Protein AF-A0A7W8N4G5-F1 (afdb_monomer_lite)

Structure (mmCIF, N/CA/C/O backbone):
data_AF-A0A7W8N4G5-F1
#
_entry.id   AF-A0A7W8N4G5-F1
#
loop_
_atom_site.group_PDB
_atom_site.id
_atom_site.type_symbol
_atom_site.label_atom_id
_atom_site.label_alt_id
_atom_site.label_comp_id
_atom_site.label_asym_id
_atom_site.label_entity_id
_atom_site.label_seq_id
_atom_site.pdbx_PDB_ins_code
_atom_site.Cartn_x
_atom_site.Cartn_y
_atom_site.Cartn_z
_atom_site.occupancy
_atom_site.B_iso_or_equiv
_atom_site.auth_seq_id
_atom_site.auth_comp_id
_atom_site.auth_asym_id
_atom_site.auth_atom_id
_atom_site.pdbx_PDB_model_num
ATOM 1 N N . MET A 1 1 ? -37.341 -0.633 7.128 1.00 52.84 1 MET A N 1
ATOM 2 C CA . MET A 1 1 ? -36.108 -0.780 7.931 1.00 52.84 1 MET A CA 1
ATOM 3 C C . MET A 1 1 ? -35.541 0.608 8.136 1.00 52.84 1 MET A C 1
ATOM 5 O O . MET A 1 1 ? -35.414 1.315 7.146 1.00 52.84 1 MET A O 1
ATOM 9 N N . ASN A 1 2 ? -35.249 0.997 9.377 1.00 79.94 2 ASN A N 1
ATOM 10 C CA . ASN A 1 2 ? -34.536 2.245 9.649 1.00 79.94 2 ASN A CA 1
ATOM 11 C C . ASN A 1 2 ? -33.031 1.943 9.596 1.00 79.94 2 ASN A C 1
ATOM 13 O O . ASN A 1 2 ? -32.606 1.016 10.291 1.00 79.94 2 ASN A O 1
ATOM 17 N N . PRO A 1 3 ? -32.243 2.634 8.758 1.00 83.62 3 PRO A N 1
ATOM 18 C CA . PRO A 1 3 ? -30.801 2.440 8.730 1.00 83.62 3 PRO A CA 1
ATOM 19 C C . PRO A 1 3 ? -30.183 2.863 10.068 1.00 83.62 3 PRO A C 1
ATOM 21 O O . PRO A 1 3 ? -30.643 3.809 10.705 1.00 83.62 3 PRO A O 1
ATOM 24 N N . ILE A 1 4 ? -29.151 2.137 10.496 1.00 80.31 4 ILE A N 1
ATOM 25 C CA . ILE A 1 4 ? -28.288 2.558 11.601 1.00 80.31 4 ILE A CA 1
ATOM 26 C C . ILE A 1 4 ? -27.101 3.277 10.971 1.00 80.31 4 ILE A C 1
ATOM 28 O O . ILE A 1 4 ? -26.355 2.672 10.201 1.00 80.31 4 ILE A O 1
ATOM 32 N N . GLU A 1 5 ? -26.951 4.559 11.281 1.00 82.31 5 GLU A N 1
ATOM 33 C CA . GLU A 1 5 ? -25.844 5.378 10.797 1.00 82.31 5 GLU A CA 1
ATOM 34 C C . GLU A 1 5 ? -24.703 5.385 11.815 1.00 82.31 5 GLU A C 1
ATOM 36 O O . GLU A 1 5 ? -24.909 5.606 13.009 1.00 82.31 5 GLU A O 1
ATOM 41 N N . PHE A 1 6 ? -23.489 5.142 11.327 1.00 77.31 6 PHE A N 1
ATOM 42 C CA . PHE A 1 6 ? -22.266 5.228 12.112 1.00 77.31 6 PHE A CA 1
ATOM 43 C C . PHE A 1 6 ? -21.395 6.340 11.540 1.00 77.31 6 PHE A C 1
ATOM 45 O O . PHE A 1 6 ? -21.047 6.309 10.359 1.00 77.31 6 PHE A O 1
ATOM 52 N N . THR A 1 7 ? -21.010 7.293 12.384 1.00 79.75 7 THR A N 1
ATOM 53 C CA . THR A 1 7 ? -20.078 8.354 12.001 1.00 79.75 7 THR A CA 1
ATOM 54 C C . THR A 1 7 ? -18.685 7.993 12.487 1.00 79.75 7 THR A C 1
ATOM 56 O O . THR A 1 7 ? -18.457 7.835 13.686 1.00 79.75 7 THR A O 1
ATOM 59 N N . PHE A 1 8 ? -17.749 7.891 11.551 1.00 75.94 8 PHE A N 1
ATOM 60 C CA . PHE A 1 8 ? -16.332 7.696 11.832 1.00 75.94 8 PHE A CA 1
ATOM 61 C C . PHE A 1 8 ? -15.561 8.940 11.390 1.00 75.94 8 PHE A C 1
ATOM 63 O O . PHE A 1 8 ? -15.934 9.589 10.415 1.00 75.94 8 PHE A O 1
ATOM 70 N N . GLN A 1 9 ? -14.466 9.250 12.082 1.00 83.25 9 GLN A N 1
ATOM 71 C CA . GLN A 1 9 ? -13.489 10.255 11.649 1.00 83.25 9 GLN A CA 1
ATOM 72 C C . GLN A 1 9 ? -12.105 9.601 11.504 1.00 83.25 9 GLN A C 1
ATOM 74 O O . GLN A 1 9 ? -11.192 9.937 12.256 1.00 83.25 9 GLN A O 1
ATOM 79 N N . PRO A 1 10 ? -11.958 8.603 10.613 1.00 84.44 10 PRO A N 1
ATOM 80 C CA . PRO A 1 10 ? -10.686 7.922 10.427 1.00 84.44 10 PRO A CA 1
ATOM 81 C C . PRO A 1 10 ? -9.703 8.847 9.715 1.00 84.44 10 PRO A C 1
ATOM 83 O O . PRO A 1 10 ? -10.084 9.636 8.846 1.00 84.44 10 PRO A O 1
ATOM 86 N N . LEU A 1 11 ? -8.423 8.713 10.041 1.00 87.12 11 LEU A N 1
ATOM 87 C CA . LEU A 1 11 ? -7.375 9.308 9.226 1.00 87.12 11 LEU A CA 1
ATOM 88 C C . LEU A 1 11 ? -7.240 8.539 7.907 1.00 87.12 11 LEU A C 1
ATOM 90 O O . LEU A 1 11 ? -7.534 7.345 7.821 1.00 87.12 11 LEU A O 1
ATOM 94 N N . LYS A 1 12 ? -6.723 9.206 6.872 1.00 87.62 12 LYS A N 1
ATOM 95 C CA . LYS A 1 12 ? -6.461 8.565 5.580 1.00 87.62 12 LYS A CA 1
ATOM 96 C C . LYS A 1 12 ? -5.596 7.308 5.756 1.00 87.62 12 LYS A C 1
ATOM 98 O O . LYS A 1 12 ? -4.557 7.349 6.432 1.00 87.62 12 LYS A O 1
ATOM 103 N N . GLY A 1 13 ? -6.044 6.205 5.160 1.00 86.50 13 GLY A N 1
ATOM 104 C CA . GLY A 1 13 ? -5.444 4.874 5.236 1.00 86.50 13 GLY A CA 1
ATOM 105 C C . GLY A 1 13 ? -5.699 4.110 6.541 1.00 86.50 13 GLY A C 1
ATOM 106 O O . GLY A 1 13 ? -5.185 3.003 6.678 1.00 86.50 13 GLY A O 1
ATOM 107 N N . GLU A 1 14 ? -6.439 4.660 7.509 1.00 90.44 14 GLU A N 1
ATOM 108 C CA . GLU A 1 14 ? -6.662 4.036 8.819 1.00 90.44 14 GLU A CA 1
ATOM 109 C C . GLU A 1 14 ? -7.739 2.932 8.784 1.00 90.44 14 GLU A C 1
ATOM 111 O O . GLU A 1 14 ? -8.890 3.197 8.417 1.00 90.44 14 GLU A O 1
ATOM 116 N N . PRO A 1 15 ? -7.417 1.693 9.210 1.00 90.75 15 PRO A N 1
ATOM 117 C CA . PRO A 1 15 ? -8.408 0.629 9.326 1.00 90.75 15 PRO A CA 1
ATOM 118 C C . PRO A 1 15 ? -9.356 0.844 10.509 1.00 90.75 15 PRO A C 1
ATOM 120 O O . PRO A 1 15 ? -8.944 0.826 11.669 1.00 90.75 15 PRO A O 1
ATOM 123 N N . SER A 1 16 ? -10.652 0.914 10.225 1.00 89.56 16 SER A N 1
ATOM 124 C CA . SER A 1 16 ? -11.719 0.819 11.220 1.00 89.56 16 SER A CA 1
ATOM 125 C C . SER A 1 16 ? -12.165 -0.636 11.367 1.00 89.56 16 SER A C 1
ATOM 127 O O . SER A 1 16 ? -12.539 -1.288 10.390 1.00 89.56 16 SER A O 1
ATOM 129 N N . ARG A 1 17 ? -12.122 -1.162 12.596 1.00 89.69 17 ARG A N 1
ATOM 130 C CA . ARG A 1 17 ? -12.566 -2.525 12.928 1.00 89.69 17 ARG A CA 1
ATOM 131 C C . ARG A 1 17 ? -13.879 -2.459 13.696 1.00 89.69 17 ARG A C 1
ATOM 133 O O . ARG A 1 17 ? -13.927 -1.883 14.779 1.00 89.69 17 ARG A O 1
ATOM 140 N N . LEU A 1 18 ? -14.924 -3.068 13.152 1.00 89.06 18 LEU A N 1
ATOM 141 C CA . LEU A 1 18 ? -16.255 -3.115 13.746 1.00 89.06 18 LEU A CA 1
ATOM 142 C C . LEU A 1 18 ? -16.587 -4.547 14.146 1.00 89.06 18 LEU A C 1
ATOM 144 O O . LEU A 1 18 ? -16.249 -5.497 13.439 1.00 89.06 18 LEU A O 1
ATOM 148 N N . VAL A 1 19 ? -17.270 -4.698 15.276 1.00 91.81 19 VAL A N 1
ATOM 149 C CA . VAL A 1 19 ? -17.794 -5.986 15.729 1.00 91.81 19 VAL A CA 1
ATOM 150 C C . VAL A 1 19 ? -19.271 -5.809 16.039 1.00 91.81 19 VAL A C 1
ATOM 152 O O . VAL A 1 19 ? -19.635 -5.060 16.941 1.00 91.81 19 VAL A O 1
ATOM 155 N N . PHE A 1 20 ? -20.115 -6.514 15.295 1.00 89.50 20 PHE A N 1
ATOM 156 C CA . PHE A 1 20 ? -21.550 -6.578 15.533 1.00 89.50 20 PHE A CA 1
ATOM 157 C C . PHE A 1 20 ? -21.867 -7.840 16.323 1.00 89.50 20 PHE A C 1
ATOM 159 O O . PHE A 1 20 ? -21.386 -8.927 15.992 1.00 89.50 20 PHE A O 1
ATOM 166 N N . THR A 1 21 ? -22.680 -7.708 17.366 1.00 92.81 21 THR A N 1
ATOM 167 C CA . THR A 1 21 ? -23.067 -8.826 18.227 1.00 92.81 21 THR A CA 1
ATOM 168 C C . THR A 1 21 ? -24.587 -8.919 18.334 1.00 92.81 21 THR A C 1
ATOM 170 O O . THR A 1 21 ? -25.276 -7.912 18.472 1.00 92.81 21 THR A O 1
ATOM 173 N N . ALA A 1 22 ? -25.120 -10.140 18.246 1.00 91.69 22 ALA A N 1
ATOM 174 C CA . ALA A 1 22 ? -26.547 -10.421 18.403 1.00 91.69 22 ALA A CA 1
ATOM 175 C C . ALA A 1 22 ? -26.739 -11.815 19.022 1.00 91.69 22 ALA A C 1
ATOM 177 O O . ALA A 1 22 ? -26.532 -12.839 18.364 1.00 91.69 22 ALA A O 1
ATOM 178 N N . GLY A 1 23 ? -27.101 -11.867 20.309 1.00 92.50 23 GLY A N 1
ATOM 179 C CA . GLY A 1 23 ? -27.137 -13.121 21.068 1.00 92.50 23 GLY A CA 1
ATOM 180 C C . GLY A 1 23 ? -25.757 -13.789 21.100 1.00 92.50 23 GLY A C 1
ATOM 181 O O . GLY A 1 23 ? -24.790 -13.190 21.564 1.00 92.50 23 GLY A O 1
ATOM 182 N N . GLN A 1 24 ? -25.657 -15.017 20.579 1.00 92.56 24 GLN A N 1
ATOM 183 C CA . GLN A 1 24 ? -24.379 -15.734 20.433 1.00 92.56 24 GLN A CA 1
ATOM 184 C C . GLN A 1 24 ? -23.630 -15.418 19.124 1.00 92.56 24 G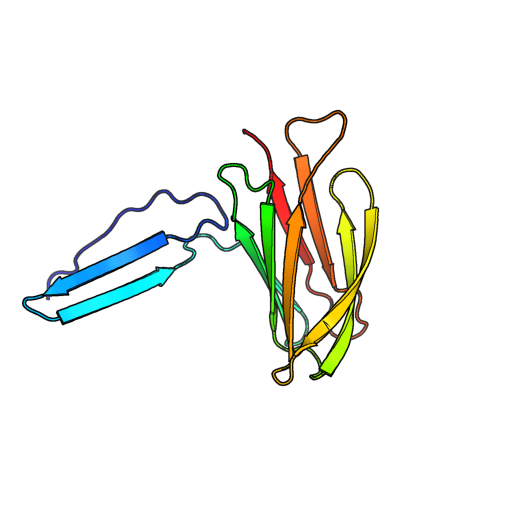LN A C 1
ATOM 186 O O . GLN A 1 24 ? -22.501 -15.869 18.936 1.00 92.56 24 GLN A O 1
ATOM 191 N N . THR A 1 25 ? -24.224 -14.634 18.222 1.00 93.25 25 THR A N 1
ATOM 192 C CA . THR A 1 25 ? -23.630 -14.306 16.920 1.00 93.25 25 THR A CA 1
ATOM 193 C C . THR A 1 25 ? -22.652 -13.143 17.046 1.00 93.25 25 THR A C 1
ATOM 195 O O . THR A 1 25 ? -22.962 -12.136 17.688 1.00 93.25 25 THR A O 1
ATOM 198 N N . LYS A 1 26 ? -21.489 -13.259 16.39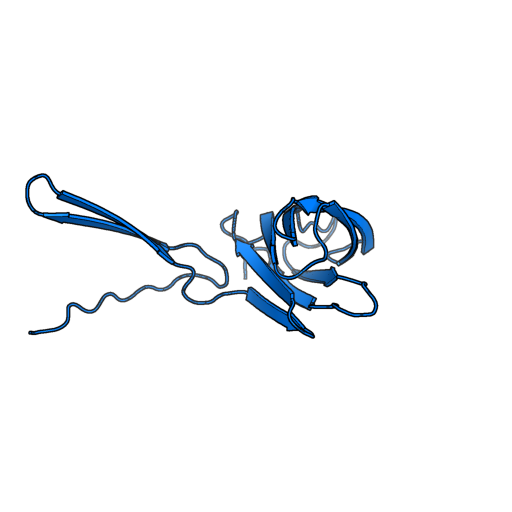3 1.00 93.38 26 LYS A N 1
ATOM 199 C CA . LYS A 1 26 ? -20.488 -12.193 16.260 1.00 93.38 26 LYS A CA 1
ATOM 200 C C . LYS A 1 26 ? -20.077 -12.054 14.797 1.00 93.38 26 LYS A C 1
ATOM 202 O O . LYS A 1 26 ? -19.682 -13.039 14.182 1.00 93.38 26 LYS A O 1
ATOM 207 N N . ILE A 1 27 ? -20.143 -10.840 14.264 1.00 92.56 27 ILE A N 1
ATOM 208 C CA . ILE A 1 27 ? -19.695 -10.504 12.909 1.00 92.56 27 ILE A CA 1
ATOM 209 C C . ILE A 1 27 ? -18.601 -9.449 13.033 1.00 92.56 27 ILE A C 1
ATOM 211 O O . ILE A 1 27 ? -18.831 -8.391 13.615 1.00 92.56 27 ILE A O 1
ATOM 215 N N . GLY A 1 28 ? -17.415 -9.744 12.505 1.00 91.81 28 GLY A N 1
ATOM 216 C CA . GLY A 1 28 ? -16.309 -8.793 12.412 1.00 91.81 28 GLY A CA 1
ATOM 217 C C . GLY A 1 28 ? -16.233 -8.187 11.015 1.00 91.81 28 GLY A C 1
ATOM 218 O O . GLY A 1 28 ? -16.310 -8.913 10.027 1.00 91.81 28 GLY A O 1
ATOM 219 N N . LEU A 1 29 ? -16.054 -6.871 10.938 1.00 89.81 29 LEU A N 1
ATOM 220 C CA . LEU A 1 29 ? -15.810 -6.141 9.699 1.00 89.81 29 LEU A CA 1
ATOM 221 C C . LEU A 1 29 ? -14.547 -5.290 9.862 1.00 89.81 29 LEU A C 1
ATOM 223 O O . LEU A 1 29 ? -14.343 -4.666 10.903 1.00 89.81 29 LEU A O 1
ATOM 227 N N . MET A 1 30 ? -13.713 -5.239 8.828 1.00 88.38 30 MET A N 1
ATOM 228 C CA . MET A 1 30 ? -12.635 -4.262 8.710 1.00 88.38 30 MET A CA 1
ATOM 229 C C . MET A 1 30 ? -12.863 -3.452 7.440 1.00 88.38 30 MET A C 1
ATOM 231 O O . MET A 1 30 ? -13.051 -4.028 6.373 1.00 88.38 30 MET A O 1
ATOM 235 N N . ILE A 1 31 ? -12.839 -2.131 7.569 1.00 85.81 31 ILE A N 1
ATOM 236 C CA . ILE A 1 31 ? -12.945 -1.192 6.450 1.00 85.81 31 ILE A CA 1
ATOM 237 C C . ILE A 1 31 ? -11.836 -0.147 6.555 1.00 85.81 31 ILE A C 1
ATOM 239 O O . ILE A 1 31 ? -11.405 0.180 7.658 1.00 85.81 31 ILE A O 1
ATOM 243 N N . VAL A 1 32 ? -11.394 0.396 5.423 1.00 86.12 32 VAL A N 1
ATOM 244 C CA . VAL A 1 32 ? -10.526 1.582 5.361 1.00 86.12 32 VAL A CA 1
ATOM 245 C C . VAL A 1 32 ? -11.348 2.686 4.692 1.00 86.12 32 VAL A C 1
ATOM 247 O O . VAL A 1 32 ? -11.479 2.660 3.472 1.00 86.12 32 VAL A O 1
ATOM 250 N N . PRO A 1 33 ? -11.987 3.595 5.454 1.00 81.25 33 PRO A N 1
ATOM 251 C CA . PRO A 1 33 ? -13.011 4.477 4.882 1.00 81.25 33 PRO A CA 1
ATOM 252 C C . PRO A 1 33 ? -12.481 5.551 3.923 1.00 81.25 33 PRO A C 1
ATOM 254 O O . PRO A 1 33 ? -13.212 5.967 3.032 1.00 81.25 33 PRO A O 1
ATOM 257 N N . ASP A 1 34 ? -11.227 5.979 4.091 1.00 83.19 34 ASP A N 1
ATOM 258 C CA . ASP A 1 34 ? -10.526 6.888 3.173 1.00 83.19 34 ASP A CA 1
ATOM 259 C C . ASP A 1 34 ? -9.204 6.232 2.729 1.00 83.19 34 ASP A C 1
ATOM 261 O O . ASP A 1 34 ? -8.165 6.425 3.374 1.00 83.19 34 ASP A O 1
ATOM 265 N N . PRO A 1 35 ? -9.231 5.344 1.718 1.00 86.94 35 PRO A N 1
ATOM 266 C CA . PRO A 1 35 ? -8.060 4.580 1.310 1.00 86.94 35 PRO A CA 1
ATOM 267 C C . PRO A 1 35 ? -7.025 5.453 0.586 1.00 86.94 35 PRO A C 1
ATOM 269 O O . PRO A 1 35 ? -7.341 6.357 -0.186 1.00 86.94 35 PRO A O 1
ATOM 272 N N . VAL A 1 36 ? -5.742 5.148 0.792 1.00 94.94 36 VAL A N 1
ATOM 273 C CA . VAL A 1 36 ? -4.679 5.622 -0.103 1.00 94.94 36 VAL A CA 1
ATOM 274 C C . VAL A 1 36 ? -4.496 4.561 -1.178 1.00 94.94 36 VAL A C 1
ATOM 276 O O . VAL A 1 36 ? -3.807 3.575 -0.940 1.00 94.94 36 VAL A O 1
ATOM 279 N N . GLU A 1 37 ? -5.104 4.741 -2.345 1.00 96.50 37 GLU A N 1
ATOM 280 C CA . GLU A 1 37 ? -5.058 3.748 -3.420 1.00 96.50 37 GLU A CA 1
ATOM 281 C C . GLU A 1 37 ? -4.773 4.357 -4.792 1.00 96.50 37 GLU A C 1
ATOM 283 O O . GLU A 1 37 ? -5.042 5.530 -5.054 1.00 96.50 37 GLU A O 1
ATOM 288 N N . ALA A 1 38 ? -4.203 3.540 -5.671 1.00 97.38 38 ALA A N 1
ATOM 289 C CA . ALA A 1 38 ? -3.974 3.871 -7.063 1.00 97.38 38 ALA A CA 1
ATOM 290 C C . ALA A 1 38 ? -4.137 2.633 -7.943 1.00 97.38 38 ALA A C 1
ATOM 292 O O . ALA A 1 38 ? -3.768 1.524 -7.560 1.00 97.38 38 ALA A O 1
ATOM 293 N N . HIS A 1 39 ? -4.621 2.849 -9.165 1.00 97.12 39 HIS A N 1
ATOM 294 C CA . HIS A 1 39 ? -4.790 1.803 -10.167 1.00 97.12 39 HIS A CA 1
ATOM 295 C C . HIS A 1 39 ? -4.024 2.143 -11.442 1.00 97.12 39 HIS A C 1
ATOM 297 O O . HIS A 1 39 ? -3.963 3.299 -11.866 1.00 97.12 39 HIS A O 1
ATOM 303 N N . ASN A 1 40 ? -3.459 1.127 -12.090 1.00 97.12 40 ASN A N 1
ATOM 304 C CA . ASN A 1 40 ? -2.839 1.274 -13.400 1.00 97.12 40 ASN A CA 1
ATOM 305 C C . ASN A 1 40 ? -2.920 -0.040 -14.177 1.00 97.12 40 ASN A C 1
ATOM 307 O O . ASN A 1 40 ? -2.408 -1.057 -13.721 1.00 97.12 40 ASN A O 1
ATOM 311 N N . LYS A 1 41 ? -3.546 -0.006 -15.362 1.00 92.81 41 LYS A N 1
ATOM 312 C CA . LYS A 1 41 ? -3.531 -1.107 -16.347 1.00 92.81 41 LYS A CA 1
ATOM 313 C C . LYS A 1 41 ? -3.857 -2.498 -15.764 1.00 92.81 41 LYS A C 1
ATOM 315 O O . LYS A 1 41 ? -3.239 -3.489 -16.132 1.00 92.81 41 LYS A O 1
ATOM 320 N N . GLY A 1 42 ? -4.852 -2.566 -14.879 1.00 92.81 42 GLY A N 1
ATOM 321 C CA . GLY A 1 42 ? -5.316 -3.820 -14.270 1.00 92.81 42 GLY A CA 1
ATOM 322 C C . GLY A 1 42 ? -4.656 -4.177 -12.937 1.00 92.81 42 GLY A C 1
ATOM 323 O O . GLY A 1 42 ? -5.082 -5.140 -12.312 1.00 92.81 42 GLY A O 1
ATOM 324 N N . CYS A 1 43 ? -3.687 -3.387 -12.474 1.00 96.06 43 CYS A N 1
ATOM 325 C CA . CYS A 1 43 ? -3.097 -3.534 -11.150 1.00 96.06 43 CYS A CA 1
ATOM 326 C C . CYS A 1 43 ? -3.578 -2.458 -10.183 1.00 96.06 43 CYS A C 1
ATOM 328 O O . CYS A 1 43 ? -3.907 -1.339 -10.599 1.00 96.06 43 CYS A O 1
ATOM 330 N N . SER A 1 44 ? -3.539 -2.777 -8.894 1.00 97.50 44 SER A N 1
ATOM 331 C CA . SER A 1 44 ? -3.817 -1.856 -7.795 1.00 97.50 44 SER A CA 1
ATOM 332 C C . SER A 1 44 ? -2.644 -1.792 -6.825 1.00 97.50 44 SER A C 1
ATOM 334 O O . SER A 1 44 ? -1.874 -2.741 -6.681 1.00 97.50 44 SER A O 1
ATOM 336 N N . LEU A 1 45 ? -2.526 -0.658 -6.147 1.00 97.94 45 LEU A N 1
ATOM 337 C CA . LEU A 1 45 ? -1.626 -0.466 -5.024 1.00 97.94 45 LEU A CA 1
ATOM 338 C C . LEU A 1 45 ? -2.346 0.355 -3.959 1.00 97.94 45 LEU A C 1
ATOM 340 O O . LEU A 1 45 ? -2.920 1.397 -4.267 1.00 97.94 45 LEU A O 1
ATOM 344 N N . THR A 1 46 ? -2.262 -0.089 -2.713 1.00 97.25 46 THR A N 1
ATOM 345 C CA . THR A 1 46 ? -2.890 0.542 -1.555 1.00 97.25 46 THR A CA 1
ATOM 346 C C . THR A 1 46 ? -1.858 0.734 -0.452 1.00 97.25 46 THR A C 1
ATOM 348 O O . THR A 1 46 ? -1.072 -0.171 -0.173 1.00 97.25 46 THR A O 1
ATOM 351 N N . ALA A 1 47 ? -1.877 1.893 0.205 1.00 96.75 47 ALA A N 1
ATOM 352 C CA . ALA A 1 47 ? -1.142 2.150 1.437 1.00 96.75 47 ALA A CA 1
ATOM 353 C C . ALA A 1 47 ? -2.111 2.197 2.623 1.00 96.75 47 ALA A C 1
ATOM 355 O O . ALA A 1 47 ? -3.010 3.035 2.696 1.00 96.75 47 ALA A O 1
ATOM 356 N N . THR A 1 48 ? -1.904 1.293 3.574 1.00 95.00 48 THR A N 1
ATOM 357 C CA . THR A 1 48 ? -2.677 1.202 4.813 1.00 95.00 48 THR A CA 1
ATOM 358 C C . THR A 1 48 ? -1.835 1.686 5.982 1.00 95.00 48 THR A C 1
ATOM 360 O O . THR A 1 48 ? -0.675 1.303 6.134 1.00 95.00 48 THR A O 1
ATOM 363 N N . ARG A 1 49 ? -2.416 2.521 6.837 1.00 94.00 49 ARG A N 1
ATOM 364 C CA . ARG A 1 49 ? -1.762 3.075 8.022 1.00 94.00 49 ARG A CA 1
ATOM 365 C C . ARG A 1 49 ? -1.572 1.989 9.083 1.00 94.00 49 ARG A C 1
ATOM 367 O O . ARG A 1 49 ? -2.544 1.379 9.522 1.00 94.00 49 ARG A O 1
ATOM 374 N N . LEU A 1 50 ? -0.326 1.773 9.518 1.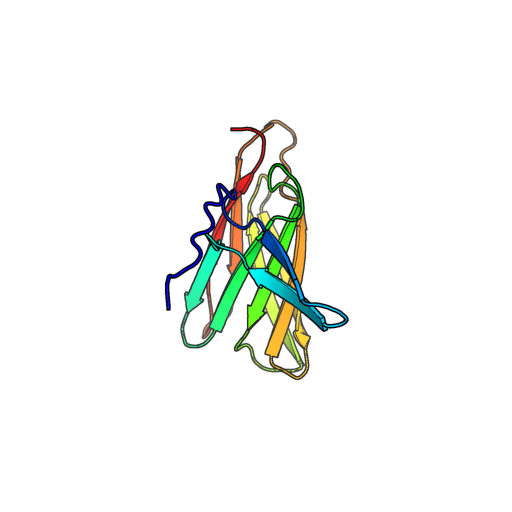00 91.56 50 LEU A N 1
ATOM 375 C CA . LEU A 1 50 ? 0.016 0.869 10.628 1.00 91.56 50 LEU A CA 1
ATOM 376 C C . LEU A 1 50 ? 0.462 1.598 11.906 1.00 91.56 50 LEU A C 1
ATOM 378 O O . LEU A 1 50 ? 0.480 0.983 12.970 1.00 91.56 50 LEU A O 1
ATOM 382 N N . SER A 1 51 ? 0.810 2.887 11.832 1.00 90.69 51 SER A N 1
ATOM 383 C CA . SER A 1 51 ? 1.107 3.733 12.998 1.00 90.69 51 SER A CA 1
ATOM 384 C C . SER A 1 51 ? 0.217 4.976 13.035 1.00 90.69 51 SER A C 1
ATOM 386 O O . SER A 1 51 ? -0.234 5.450 11.995 1.00 90.69 51 SER A O 1
ATOM 388 N N . ALA A 1 52 ? 0.002 5.554 14.221 1.00 87.25 52 ALA A N 1
ATOM 389 C CA . ALA A 1 52 ? -0.879 6.716 14.410 1.00 87.25 52 ALA A CA 1
ATOM 390 C C . ALA A 1 52 ? -0.553 7.898 13.476 1.00 87.25 52 ALA A C 1
ATOM 392 O O . ALA A 1 52 ? -1.451 8.592 13.015 1.00 87.25 52 ALA A O 1
ATOM 393 N N . ASN A 1 53 ? 0.719 8.075 13.129 1.00 90.31 53 ASN A N 1
ATOM 394 C CA . ASN A 1 53 ? 1.245 9.148 12.286 1.00 90.31 53 ASN A CA 1
ATOM 395 C C . ASN A 1 53 ? 1.633 8.692 10.863 1.00 90.31 53 ASN A C 1
ATOM 397 O O . ASN A 1 53 ? 2.380 9.388 10.189 1.00 90.31 53 ASN A O 1
ATOM 401 N N . PHE A 1 54 ? 1.193 7.512 10.414 1.00 92.62 54 PHE A N 1
ATOM 402 C CA . PHE A 1 54 ? 1.514 6.934 9.096 1.00 92.62 54 PHE A CA 1
ATOM 403 C C . PHE A 1 54 ? 3.008 6.739 8.784 1.00 92.62 54 PHE A C 1
ATOM 405 O O . PHE A 1 54 ? 3.354 6.418 7.650 1.00 92.62 54 PHE A O 1
ATOM 412 N N . GLN A 1 55 ? 3.905 6.881 9.766 1.00 92.50 55 GLN A N 1
ATOM 413 C CA . GLN A 1 55 ? 5.325 6.570 9.577 1.00 92.50 55 GLN A CA 1
ATOM 414 C C . GLN A 1 55 ? 5.523 5.115 9.167 1.00 92.50 55 GLN A C 1
ATOM 416 O O . GLN A 1 55 ? 6.359 4.832 8.320 1.00 92.50 55 GLN A O 1
ATOM 421 N N . LEU A 1 56 ? 4.735 4.197 9.727 1.00 93.44 56 LEU A N 1
ATOM 422 C CA . LEU A 1 56 ? 4.684 2.820 9.265 1.00 93.44 56 LEU A CA 1
ATOM 423 C C . LEU A 1 56 ? 3.439 2.625 8.398 1.00 93.44 56 LEU A C 1
ATOM 425 O O . LEU A 1 56 ? 2.308 2.785 8.869 1.00 93.44 56 LEU A O 1
ATOM 429 N N . ALA A 1 57 ? 3.660 2.251 7.143 1.00 95.19 57 ALA A N 1
ATOM 430 C CA . ALA A 1 57 ? 2.616 1.921 6.185 1.00 95.19 57 ALA A CA 1
ATOM 431 C C . ALA A 1 57 ? 2.740 0.463 5.738 1.00 95.19 57 ALA A C 1
ATOM 433 O O . ALA A 1 57 ? 3.840 -0.047 5.534 1.00 95.19 57 ALA A O 1
ATOM 434 N N . PHE A 1 58 ? 1.605 -0.201 5.557 1.00 96.12 58 PHE A N 1
ATOM 435 C CA . PHE A 1 58 ? 1.512 -1.478 4.867 1.00 96.12 58 PHE A CA 1
ATOM 436 C C . PHE A 1 58 ? 1.093 -1.234 3.425 1.00 96.12 58 PHE A C 1
ATOM 438 O O . PHE A 1 58 ? 0.005 -0.718 3.170 1.00 96.12 58 PHE A O 1
ATOM 445 N N . LEU A 1 59 ? 1.966 -1.589 2.496 1.00 96.88 59 LEU A N 1
ATOM 446 C CA . LEU A 1 59 ? 1.740 -1.489 1.068 1.00 96.88 59 LEU A CA 1
ATOM 447 C C . LEU A 1 59 ? 1.291 -2.857 0.576 1.00 96.88 59 LEU A C 1
ATOM 449 O O . LEU A 1 59 ? 1.998 -3.853 0.750 1.00 96.88 59 LEU A O 1
ATOM 453 N N . SER A 1 60 ? 0.122 -2.897 -0.045 1.00 97.19 60 SER A N 1
ATOM 454 C CA . SER A 1 60 ? -0.413 -4.088 -0.693 1.00 97.19 60 SER A CA 1
ATOM 455 C C . SER A 1 60 ? -0.811 -3.760 -2.112 1.00 97.19 60 SER A C 1
ATOM 457 O O . SER A 1 60 ? -1.383 -2.702 -2.359 1.00 97.19 60 SER A O 1
ATOM 459 N N . GLY A 1 61 ? -0.559 -4.670 -3.035 1.00 97.00 61 GLY A N 1
ATOM 460 C CA . GLY A 1 61 ? -1.044 -4.517 -4.393 1.00 97.00 61 GLY A CA 1
ATOM 461 C C . GLY A 1 61 ? -1.449 -5.845 -4.999 1.00 97.00 61 GLY A C 1
ATOM 462 O O . GLY A 1 61 ? -1.023 -6.906 -4.539 1.00 97.00 61 GLY A O 1
ATOM 463 N N . GLU A 1 62 ? -2.258 -5.764 -6.045 1.00 97.56 62 GLU A N 1
ATOM 464 C CA . GLU A 1 62 ? -2.864 -6.908 -6.719 1.00 97.56 62 GLU A CA 1
ATOM 465 C C . GLU A 1 62 ? -2.839 -6.713 -8.239 1.00 97.56 62 GLU A C 1
ATOM 467 O O . GLU A 1 62 ? -2.659 -5.600 -8.738 1.00 97.56 62 GLU A O 1
ATOM 472 N N . GLY A 1 63 ? -3.030 -7.805 -8.984 1.00 96.12 63 GLY A N 1
ATOM 473 C CA . GLY A 1 63 ? -3.044 -7.791 -10.452 1.00 96.12 63 GLY A CA 1
ATOM 474 C C . GLY A 1 63 ? -1.663 -7.920 -11.104 1.00 96.12 63 GLY A C 1
ATOM 475 O O . GLY A 1 63 ? -1.543 -7.770 -12.320 1.00 96.12 63 GLY A O 1
ATOM 476 N N . TYR A 1 64 ? -0.619 -8.224 -10.326 1.00 96.38 64 TYR A N 1
ATOM 477 C CA . TYR A 1 64 ? 0.723 -8.480 -10.852 1.00 96.38 64 TYR A CA 1
ATOM 478 C C . TYR A 1 64 ? 0.841 -9.892 -11.431 1.00 96.38 64 TYR A C 1
ATOM 480 O O . TYR A 1 64 ? 0.023 -10.775 -11.170 1.00 96.38 64 TYR A O 1
ATOM 488 N N . ARG A 1 65 ? 1.900 -10.138 -12.212 1.00 95.56 65 ARG A N 1
ATOM 489 C CA . ARG A 1 65 ? 2.227 -11.507 -12.632 1.00 95.56 65 ARG A CA 1
ATOM 490 C C . ARG A 1 65 ? 2.542 -12.353 -11.395 1.00 95.56 65 ARG A C 1
ATOM 492 O O . ARG A 1 65 ? 3.338 -11.883 -10.586 1.00 95.56 65 ARG A O 1
ATOM 499 N N . PRO A 1 66 ? 1.968 -13.558 -11.241 1.00 97.38 66 PRO A N 1
ATOM 500 C CA . PRO A 1 66 ? 2.268 -14.434 -10.111 1.00 97.38 66 PRO A CA 1
ATOM 501 C C . PRO A 1 66 ? 3.733 -14.875 -10.038 1.00 97.38 66 PRO A C 1
ATOM 503 O O . PRO A 1 66 ? 4.366 -15.062 -11.079 1.00 97.38 66 PRO A O 1
ATOM 506 N N . ASN A 1 67 ? 4.238 -15.104 -8.822 1.00 97.62 67 ASN A N 1
ATOM 507 C CA . ASN A 1 67 ? 5.582 -15.636 -8.539 1.00 97.62 67 ASN A CA 1
ATOM 508 C C . ASN A 1 67 ? 6.701 -14.920 -9.318 1.00 97.62 67 ASN A C 1
ATOM 510 O O . ASN A 1 67 ? 7.569 -15.556 -9.920 1.00 97.62 67 ASN A O 1
ATOM 514 N N . THR A 1 68 ? 6.624 -13.593 -9.394 1.00 97.38 68 THR A N 1
ATOM 515 C CA . THR A 1 68 ? 7.526 -12.766 -10.196 1.00 97.38 68 THR A CA 1
ATOM 516 C C . THR A 1 68 ? 8.080 -11.627 -9.354 1.00 97.38 68 THR A C 1
ATOM 518 O O . THR A 1 68 ? 7.398 -11.072 -8.496 1.00 97.38 68 THR A O 1
ATOM 521 N N . ASP A 1 69 ? 9.319 -11.260 -9.643 1.00 98.06 69 ASP A N 1
ATOM 522 C CA . ASP A 1 69 ? 9.974 -10.089 -9.080 1.00 98.06 69 ASP A CA 1
ATOM 523 C C . ASP A 1 69 ? 9.388 -8.803 -9.676 1.00 98.06 69 ASP A C 1
ATOM 525 O O . ASP A 1 69 ? 9.344 -8.630 -10.895 1.00 98.06 69 ASP A O 1
ATOM 529 N N . ILE A 1 70 ? 8.923 -7.913 -8.802 1.00 97.75 70 ILE A N 1
ATOM 530 C CA . ILE A 1 70 ? 8.301 -6.630 -9.126 1.00 97.75 70 ILE A CA 1
ATOM 531 C C . ILE A 1 70 ? 9.200 -5.511 -8.606 1.00 97.75 70 ILE A C 1
ATOM 533 O O . ILE A 1 70 ? 9.512 -5.453 -7.416 1.00 97.75 70 ILE A O 1
ATOM 537 N N . HIS A 1 71 ? 9.599 -4.600 -9.484 1.00 98.06 71 HIS A N 1
ATOM 538 C CA . HIS A 1 71 ? 10.462 -3.479 -9.131 1.00 98.06 71 HIS A CA 1
ATOM 539 C C . HIS A 1 71 ? 9.640 -2.330 -8.564 1.00 98.06 71 HIS A C 1
ATOM 541 O O . HIS A 1 71 ? 8.559 -1.996 -9.064 1.00 98.06 71 HIS A O 1
ATOM 547 N N . TYR A 1 72 ? 10.168 -1.696 -7.523 1.00 97.81 72 TYR A N 1
ATOM 548 C CA . TYR A 1 72 ? 9.530 -0.541 -6.924 1.00 97.81 72 TYR A CA 1
ATOM 549 C C . TYR A 1 72 ? 10.539 0.546 -6.564 1.00 97.81 72 TYR A C 1
ATOM 551 O O . TYR A 1 72 ? 11.724 0.298 -6.335 1.00 97.81 72 TYR A O 1
ATOM 559 N N . ARG A 1 73 ? 10.023 1.769 -6.465 1.00 97.62 73 ARG A N 1
ATOM 560 C CA . ARG A 1 73 ? 10.722 2.944 -5.961 1.00 97.62 73 ARG A CA 1
ATOM 561 C C . ARG A 1 73 ? 9.947 3.534 -4.791 1.00 97.62 73 ARG A C 1
ATOM 563 O O . ARG A 1 73 ? 8.760 3.832 -4.910 1.00 97.62 73 ARG A O 1
ATOM 570 N N . PHE A 1 74 ? 10.630 3.723 -3.669 1.00 96.50 74 PHE A N 1
ATOM 571 C CA . PHE A 1 74 ? 10.108 4.366 -2.471 1.00 96.50 74 PHE A CA 1
ATOM 572 C C . PHE A 1 74 ? 10.890 5.643 -2.171 1.00 96.50 74 PHE A C 1
ATOM 574 O O . PHE A 1 74 ? 12.118 5.630 -2.159 1.00 96.50 74 PHE A O 1
ATOM 581 N N . VAL A 1 75 ? 10.188 6.743 -1.922 1.00 94.94 75 VAL A N 1
ATOM 582 C CA . VAL A 1 75 ? 10.777 8.049 -1.612 1.00 94.94 75 VAL A CA 1
ATOM 583 C C . VAL A 1 75 ? 10.146 8.569 -0.327 1.00 94.94 75 VAL A C 1
ATOM 585 O O . VAL A 1 75 ? 8.925 8.666 -0.257 1.00 94.94 75 VAL A O 1
ATOM 588 N N . SER A 1 76 ? 10.962 8.917 0.670 1.00 89.31 76 SER A N 1
ATOM 589 C CA . SER A 1 76 ? 10.519 9.665 1.862 1.00 89.31 76 SER A CA 1
ATOM 590 C C . SER A 1 76 ? 11.494 10.788 2.222 1.00 89.31 76 SER A C 1
ATOM 592 O O . SER A 1 76 ? 11.099 11.940 2.317 1.00 89.31 76 SER A O 1
ATOM 594 N N . ASP A 1 77 ? 12.774 10.446 2.366 1.00 85.69 77 ASP A N 1
ATOM 595 C CA . ASP A 1 77 ? 13.903 11.360 2.622 1.00 85.69 77 ASP A CA 1
ATOM 596 C C . ASP A 1 77 ? 15.060 10.983 1.694 1.00 85.69 77 ASP A C 1
ATOM 598 O O . ASP A 1 77 ? 15.561 11.785 0.910 1.00 85.69 77 ASP A O 1
ATOM 602 N N . ALA A 1 78 ? 15.382 9.688 1.688 1.00 83.50 78 ALA A N 1
ATOM 603 C CA . ALA A 1 78 ? 16.159 9.040 0.646 1.00 83.50 78 ALA A CA 1
ATOM 604 C C . ALA A 1 78 ? 15.242 8.297 -0.337 1.00 83.50 78 ALA A C 1
ATOM 606 O O . ALA A 1 78 ? 14.127 7.888 0.001 1.00 83.50 78 ALA A O 1
ATOM 607 N N . THR A 1 79 ? 15.747 8.098 -1.553 1.00 91.38 79 THR A N 1
ATOM 608 C CA . THR A 1 79 ? 15.129 7.198 -2.531 1.00 91.38 79 THR A CA 1
ATOM 609 C C . THR A 1 79 ? 15.679 5.791 -2.331 1.00 91.38 79 THR A C 1
ATOM 611 O O . THR A 1 79 ? 16.893 5.598 -2.296 1.00 91.38 79 THR A O 1
ATOM 614 N N . LYS A 1 80 ? 14.783 4.813 -2.217 1.00 92.50 80 LYS A N 1
ATOM 615 C CA . LYS A 1 80 ? 15.089 3.385 -2.238 1.00 92.50 80 LYS A CA 1
ATOM 616 C C . LYS A 1 80 ? 14.493 2.776 -3.500 1.00 92.50 80 LYS A C 1
ATOM 618 O O . LYS A 1 80 ? 13.301 2.930 -3.749 1.00 92.50 80 LYS A O 1
ATOM 623 N N . GLU A 1 81 ? 15.305 2.047 -4.246 1.00 96.62 81 GLU A N 1
ATOM 624 C CA . GLU A 1 81 ? 14.857 1.177 -5.331 1.00 96.62 81 GLU A CA 1
ATOM 625 C C . GLU A 1 81 ? 15.175 -0.260 -4.936 1.00 96.62 81 GLU A C 1
ATOM 627 O O . GLU A 1 81 ? 16.254 -0.533 -4.409 1.00 96.62 81 GLU A O 1
ATOM 632 N N . ASP A 1 82 ? 14.206 -1.153 -5.092 1.00 97.19 82 ASP A N 1
ATOM 633 C CA . ASP A 1 82 ? 14.343 -2.548 -4.684 1.00 97.19 82 ASP A CA 1
ATOM 634 C C . ASP A 1 82 ? 13.307 -3.413 -5.415 1.00 97.19 82 ASP A C 1
ATOM 636 O O . ASP A 1 82 ? 12.509 -2.927 -6.225 1.00 97.19 82 ASP A O 1
ATOM 640 N N . VAL A 1 83 ? 13.320 -4.702 -5.104 1.00 97.50 83 VAL A N 1
ATOM 641 C CA . VAL A 1 83 ? 12.440 -5.708 -5.684 1.00 97.50 83 VAL A CA 1
ATOM 642 C C . VAL A 1 83 ? 11.568 -6.331 -4.600 1.00 97.50 83 VAL A C 1
ATOM 644 O O . VAL A 1 83 ? 11.993 -6.551 -3.466 1.00 97.50 83 VAL A O 1
ATOM 647 N N . ILE A 1 84 ? 10.326 -6.637 -4.958 1.00 97.25 84 ILE A N 1
ATOM 648 C CA . ILE A 1 84 ? 9.401 -7.421 -4.148 1.00 97.25 84 ILE A CA 1
ATOM 649 C C . ILE A 1 84 ? 8.854 -8.590 -4.957 1.00 97.25 84 ILE A C 1
ATOM 651 O O . ILE A 1 84 ? 8.454 -8.424 -6.104 1.00 97.25 84 ILE A O 1
ATOM 655 N N . HIS A 1 85 ? 8.810 -9.773 -4.355 1.00 97.94 85 HIS A N 1
ATOM 656 C CA . HIS A 1 85 ? 8.268 -10.954 -5.013 1.00 97.94 85 HIS A CA 1
ATOM 657 C C . HIS A 1 85 ? 6.745 -11.009 -4.856 1.00 97.94 85 HIS A C 1
ATOM 659 O O . HIS A 1 85 ? 6.227 -10.894 -3.739 1.00 97.94 85 HIS A O 1
ATOM 665 N N . SER A 1 86 ? 6.025 -11.187 -5.961 1.00 98.00 86 SER A N 1
ATOM 666 C CA . SER A 1 86 ? 4.587 -11.447 -5.937 1.00 98.00 86 SER A CA 1
ATOM 667 C C . SER A 1 86 ? 4.294 -12.897 -5.553 1.00 98.00 86 SER A C 1
ATOM 669 O O . SER A 1 86 ? 5.043 -13.812 -5.885 1.00 98.00 86 SER A O 1
ATOM 671 N N . ASP A 1 87 ? 3.183 -13.131 -4.862 1.00 98.19 87 ASP A N 1
ATOM 672 C CA . ASP A 1 87 ? 2.751 -14.487 -4.530 1.00 98.19 87 ASP A CA 1
ATOM 673 C C . ASP A 1 87 ? 2.063 -15.195 -5.716 1.00 98.19 87 ASP A C 1
ATOM 675 O O . ASP A 1 87 ? 1.926 -14.656 -6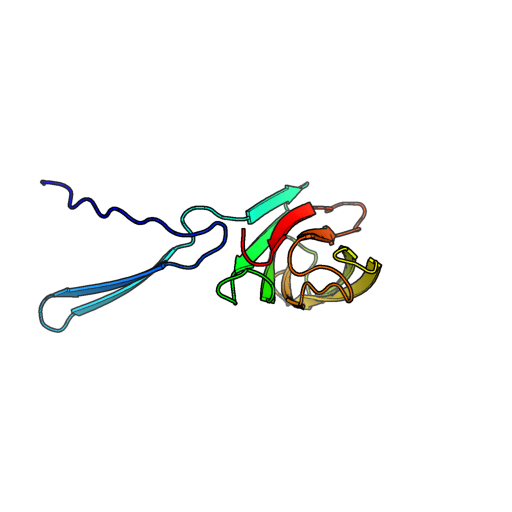.820 1.00 98.19 87 ASP A O 1
ATOM 679 N N . ALA A 1 88 ? 1.604 -16.428 -5.490 1.00 98.06 88 ALA A N 1
ATOM 680 C CA . ALA A 1 88 ? 0.925 -17.242 -6.499 1.00 98.06 88 ALA A CA 1
ATOM 681 C C . ALA A 1 88 ? -0.392 -16.633 -7.024 1.00 98.06 88 ALA A C 1
ATOM 683 O O . ALA A 1 88 ? -0.885 -17.067 -8.064 1.00 98.06 88 ALA A O 1
ATOM 684 N N . ASN A 1 89 ? -0.945 -15.627 -6.343 1.00 97.75 89 ASN A N 1
ATOM 685 C CA . ASN A 1 89 ? -2.143 -14.903 -6.761 1.00 97.75 89 ASN A CA 1
ATOM 686 C C . ASN A 1 89 ? -1.806 -13.551 -7.410 1.00 97.75 89 ASN A C 1
ATOM 688 O O . ASN A 1 89 ? -2.712 -12.779 -7.714 1.00 97.75 89 ASN A O 1
ATOM 692 N N . GLY A 1 90 ? -0.520 -13.241 -7.609 1.00 97.06 90 GLY A N 1
ATOM 693 C CA . GLY A 1 90 ? -0.102 -11.953 -8.153 1.00 97.06 90 GLY A CA 1
ATOM 694 C C . GLY A 1 90 ? -0.264 -10.805 -7.160 1.00 97.06 90 GLY A C 1
ATOM 695 O O . GLY A 1 90 ? -0.464 -9.665 -7.582 1.00 97.06 90 GLY A O 1
ATOM 696 N N . MET A 1 91 ? -0.208 -11.090 -5.854 1.00 97.94 91 MET A N 1
ATOM 697 C CA . MET A 1 91 ? -0.257 -10.067 -4.811 1.00 97.94 91 MET A CA 1
ATOM 698 C C . MET A 1 91 ? 1.138 -9.741 -4.285 1.00 97.94 91 MET A C 1
ATOM 700 O O . MET A 1 91 ? 1.974 -10.628 -4.127 1.00 97.94 91 MET A O 1
ATOM 704 N N . ILE A 1 92 ? 1.366 -8.474 -3.947 1.00 97.75 92 ILE A N 1
ATOM 705 C CA . ILE A 1 92 ? 2.583 -7.998 -3.278 1.00 97.75 92 ILE A CA 1
ATOM 706 C C . ILE A 1 92 ? 2.229 -7.405 -1.913 1.00 97.75 92 ILE A C 1
ATOM 708 O O . ILE A 1 92 ? 1.154 -6.824 -1.746 1.00 97.75 92 ILE A O 1
ATOM 712 N N . ARG A 1 93 ? 3.115 -7.562 -0.921 1.00 97.44 93 ARG A N 1
ATOM 713 C CA . ARG A 1 93 ? 2.910 -7.069 0.453 1.00 97.44 93 ARG A CA 1
ATOM 714 C C . ARG A 1 93 ? 4.221 -6.645 1.092 1.00 97.44 93 ARG A C 1
ATOM 716 O O . ARG A 1 93 ? 5.121 -7.468 1.234 1.00 97.44 93 ARG A O 1
ATOM 723 N N . ILE A 1 94 ? 4.312 -5.399 1.543 1.00 96.56 94 ILE A N 1
ATOM 724 C CA . ILE A 1 94 ? 5.505 -4.893 2.227 1.00 96.56 94 ILE A CA 1
ATOM 725 C C . ILE A 1 94 ? 5.167 -3.818 3.244 1.00 96.56 94 ILE A C 1
ATOM 727 O O . ILE A 1 94 ? 4.296 -2.985 3.024 1.00 96.56 94 ILE A O 1
ATOM 731 N N . ALA A 1 95 ? 5.869 -3.829 4.372 1.00 95.81 95 ALA A N 1
ATOM 732 C CA . ALA A 1 95 ? 5.813 -2.741 5.333 1.00 95.81 95 ALA A CA 1
ATOM 733 C C . ALA A 1 95 ? 6.928 -1.736 5.026 1.00 95.81 95 ALA A C 1
ATOM 735 O O . ALA A 1 95 ? 8.087 -2.125 4.881 1.00 95.81 95 ALA A O 1
ATOM 736 N N . MET A 1 96 ? 6.576 -0.455 4.946 1.00 94.19 96 MET A N 1
ATOM 737 C CA . MET A 1 96 ? 7.514 0.637 4.710 1.00 94.19 96 MET A CA 1
ATOM 738 C C . MET A 1 96 ? 7.515 1.607 5.874 1.00 94.19 96 MET A C 1
ATOM 740 O O . MET A 1 96 ? 6.461 2.059 6.325 1.00 94.19 96 MET A O 1
ATOM 744 N N . LEU A 1 97 ? 8.721 1.933 6.333 1.00 92.88 97 LEU A N 1
ATOM 745 C CA . LEU A 1 97 ? 8.947 2.972 7.318 1.00 92.88 97 LEU A CA 1
ATOM 746 C C . LEU A 1 97 ? 9.351 4.254 6.589 1.00 92.88 97 LEU A C 1
ATOM 748 O O . LEU A 1 97 ? 10.462 4.364 6.073 1.00 92.88 97 LEU A O 1
ATOM 752 N N . ALA A 1 98 ? 8.440 5.217 6.550 1.00 89.69 98 ALA A N 1
ATOM 753 C CA . ALA A 1 98 ? 8.749 6.578 6.165 1.00 89.69 98 ALA A CA 1
ATOM 754 C C . ALA A 1 98 ? 9.502 7.252 7.317 1.00 89.69 98 ALA A C 1
ATOM 756 O O . ALA A 1 98 ? 9.000 7.368 8.438 1.00 89.69 98 ALA A O 1
ATOM 757 N N . HIS A 1 99 ? 10.734 7.663 7.042 1.00 78.00 99 HIS A N 1
ATOM 758 C CA . HIS A 1 99 ? 11.572 8.378 7.991 1.00 78.00 99 HIS A CA 1
ATOM 759 C C . HIS A 1 99 ? 12.381 9.446 7.254 1.00 78.00 99 HIS A C 1
ATOM 761 O O . HIS A 1 99 ? 12.746 9.249 6.093 1.00 78.00 99 HIS A O 1
ATOM 767 N N . SER A 1 100 ? 12.660 10.544 7.953 1.00 73.50 100 SER A N 1
ATOM 768 C CA . SER A 1 100 ? 13.656 11.552 7.591 1.00 73.50 100 SER A CA 1
ATOM 769 C C . SER A 1 100 ? 14.542 11.802 8.802 1.00 73.50 100 SER A C 1
ATOM 771 O O . SER A 1 100 ? 14.054 11.786 9.935 1.00 73.50 100 SER A O 1
ATOM 773 N N . LYS A 1 101 ? 15.836 12.035 8.564 1.00 72.31 101 LYS A N 1
ATOM 774 C CA . LYS A 1 101 ? 16.777 12.381 9.641 1.00 72.31 101 LYS A CA 1
ATOM 775 C C . LYS A 1 101 ? 16.466 13.741 10.268 1.00 72.31 101 LYS A C 1
ATOM 777 O O . LYS A 1 101 ? 16.655 13.907 11.471 1.00 72.31 101 LYS A O 1
ATOM 782 N N . ASP A 1 102 ? 15.957 14.671 9.463 1.00 75.25 102 ASP A N 1
ATOM 783 C CA . ASP A 1 102 ? 15.849 16.086 9.828 1.00 75.25 102 ASP A CA 1
ATOM 784 C C . ASP A 1 102 ? 14.395 16.565 9.967 1.00 75.25 102 ASP A C 1
ATOM 786 O O . ASP A 1 102 ? 14.143 17.625 10.545 1.00 75.25 102 ASP A O 1
ATOM 790 N N . GLN A 1 103 ? 13.419 15.791 9.475 1.00 78.12 103 GLN A N 1
ATOM 791 C CA . GLN A 1 103 ? 12.006 16.181 9.473 1.00 78.12 103 GLN A CA 1
ATOM 792 C C . GLN A 1 103 ? 11.137 15.287 10.367 1.00 78.12 103 GLN A C 1
ATOM 794 O O . GLN A 1 103 ? 11.232 14.060 10.359 1.00 78.12 103 GLN A O 1
ATOM 799 N N . LYS A 1 104 ? 10.237 15.919 11.135 1.00 84.00 104 LYS A N 1
ATOM 800 C CA . LYS A 1 104 ? 9.222 15.232 11.960 1.00 84.00 104 LYS A CA 1
ATOM 801 C C . LYS A 1 104 ? 7.971 14.837 11.168 1.00 84.00 104 LYS A C 1
ATOM 803 O O . LYS A 1 104 ? 7.164 14.051 11.665 1.00 84.00 104 LYS A O 1
ATOM 808 N N . THR A 1 105 ? 7.819 15.401 9.975 1.00 89.69 105 THR A N 1
ATOM 809 C CA . THR A 1 105 ? 6.708 15.210 9.046 1.00 89.69 105 THR A CA 1
ATOM 810 C C . THR A 1 105 ? 7.240 15.175 7.626 1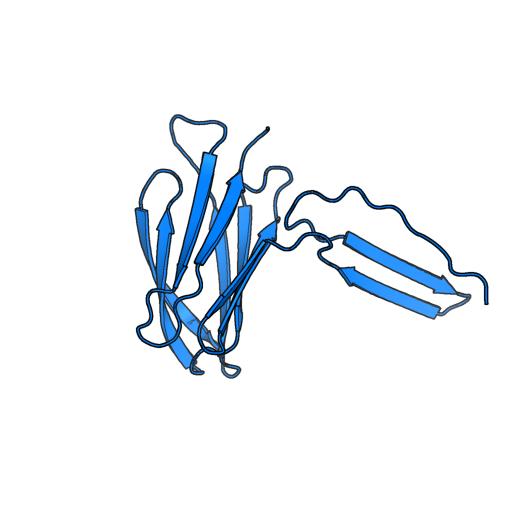.00 89.69 105 THR A C 1
ATOM 812 O O . THR A 1 105 ? 8.334 15.669 7.370 1.00 89.69 105 THR A O 1
ATOM 815 N N . GLY A 1 106 ? 6.474 14.613 6.703 1.00 91.62 106 GLY A N 1
ATOM 816 C CA . GLY A 1 106 ? 6.817 14.658 5.292 1.00 91.62 106 GLY A CA 1
ATOM 817 C C . GLY A 1 106 ? 5.858 13.846 4.444 1.00 91.62 106 GLY A C 1
ATOM 818 O O . GLY A 1 106 ? 4.890 13.271 4.940 1.00 91.62 106 GLY A O 1
ATOM 819 N N . GLN A 1 107 ? 6.184 13.753 3.162 1.00 93.50 107 GLN A N 1
ATOM 820 C CA . GLN A 1 107 ? 5.445 12.949 2.205 1.00 93.50 107 GLN A CA 1
ATOM 821 C C . GLN A 1 107 ? 6.245 11.696 1.859 1.00 93.50 107 GLN A C 1
ATOM 823 O O . GLN A 1 107 ? 7.456 11.749 1.651 1.00 93.50 107 GLN A O 1
ATOM 828 N N . ALA A 1 108 ? 5.565 10.559 1.795 1.00 95.38 108 ALA A N 1
ATOM 829 C CA . ALA A 1 108 ? 6.109 9.329 1.257 1.00 95.38 108 ALA A CA 1
ATOM 830 C C . ALA A 1 108 ? 5.439 9.004 -0.079 1.00 95.38 108 ALA A C 1
ATOM 832 O O . ALA A 1 108 ? 4.251 9.267 -0.292 1.00 95.38 108 ALA A O 1
ATOM 833 N N . VAL A 1 109 ? 6.212 8.425 -0.989 1.00 97.12 109 VAL A N 1
ATOM 834 C CA . VAL A 1 109 ? 5.769 8.017 -2.319 1.00 97.12 109 VAL A CA 1
ATOM 835 C C . VAL A 1 109 ? 6.240 6.596 -2.562 1.00 97.12 109 VAL A C 1
ATOM 837 O O . VAL A 1 109 ? 7.429 6.312 -2.446 1.00 97.12 109 VAL A O 1
ATOM 840 N N . PHE A 1 110 ? 5.317 5.713 -2.928 1.00 97.44 110 PHE A N 1
ATOM 841 C CA . PHE A 1 110 ? 5.627 4.352 -3.345 1.00 97.44 110 PHE A CA 1
ATOM 842 C C . PHE A 1 110 ? 5.105 4.135 -4.760 1.00 97.44 110 PHE A C 1
ATOM 844 O O . PHE A 1 110 ? 3.934 4.381 -5.050 1.00 97.44 110 PHE A O 1
ATOM 851 N N . GLU A 1 111 ? 5.977 3.668 -5.640 1.00 97.81 111 GLU A N 1
ATOM 852 C CA . GLU A 1 111 ? 5.688 3.479 -7.053 1.00 97.81 111 GLU A CA 1
ATOM 853 C C . GLU A 1 111 ? 6.189 2.119 -7.508 1.00 97.81 111 GLU A C 1
ATOM 855 O O . GLU A 1 111 ? 7.342 1.770 -7.269 1.00 97.81 111 GLU A O 1
ATOM 860 N N . ILE A 1 112 ? 5.334 1.371 -8.197 1.00 98.00 112 ILE A N 1
ATOM 861 C CA . ILE A 1 112 ? 5.781 0.209 -8.960 1.00 98.00 112 ILE A CA 1
ATOM 862 C C . ILE A 1 112 ? 6.306 0.687 -10.308 1.00 98.00 112 ILE A C 1
ATOM 864 O O . ILE A 1 112 ? 5.654 1.484 -10.982 1.00 98.00 112 ILE A O 1
ATOM 868 N N . THR A 1 113 ? 7.469 0.189 -10.716 1.00 96.88 113 THR A N 1
ATOM 869 C CA . THR A 1 113 ? 8.188 0.661 -11.911 1.00 96.88 113 THR A CA 1
ATOM 870 C C . THR A 1 113 ? 8.120 -0.321 -13.084 1.00 96.88 113 THR A C 1
ATOM 872 O O . THR A 1 113 ? 8.884 -0.222 -14.044 1.00 96.88 113 THR A O 1
ATOM 875 N N . GLU A 1 114 ? 7.157 -1.245 -13.061 1.00 95.00 114 GLU A N 1
ATOM 876 C CA . GLU A 1 114 ? 6.940 -2.211 -14.136 1.00 95.00 114 GLU A CA 1
ATOM 877 C C . GLU A 1 114 ? 6.329 -1.569 -15.390 1.00 95.00 114 GLU A C 1
ATOM 879 O O . GLU A 1 114 ? 5.352 -0.820 -15.339 1.00 95.00 114 GLU A O 1
ATOM 884 N N . LYS A 1 115 ? 6.837 -1.950 -16.568 1.00 90.38 115 LYS A N 1
ATOM 885 C CA . LYS A 1 115 ? 6.447 -1.369 -17.871 1.00 90.38 115 LYS A CA 1
ATOM 886 C C . LYS A 1 115 ? 4.936 -1.396 -18.149 1.00 90.38 115 LYS A C 1
ATOM 888 O O . LYS A 1 115 ? 4.391 -0.501 -18.802 1.00 90.38 115 LYS A O 1
ATOM 893 N N . ASN A 1 116 ? 4.261 -2.450 -17.699 1.00 88.06 116 ASN A N 1
ATOM 894 C CA . ASN A 1 116 ? 2.852 -2.701 -18.003 1.00 88.06 116 ASN A CA 1
ATOM 895 C C . ASN A 1 116 ? 1.910 -2.397 -16.835 1.00 88.06 116 ASN A C 1
ATOM 897 O O . ASN A 1 116 ? 0.706 -2.529 -17.013 1.00 88.06 116 ASN A O 1
ATOM 901 N N . CYS A 1 117 ? 2.436 -2.021 -15.671 1.00 92.25 117 CYS A N 1
ATOM 902 C CA . CYS A 1 117 ? 1.685 -1.986 -14.425 1.00 92.25 117 CYS A CA 1
ATOM 903 C C . CYS A 1 117 ? 2.434 -1.108 -13.411 1.00 92.25 117 CYS A C 1
ATOM 905 O O . CYS A 1 117 ? 3.240 -1.600 -12.630 1.00 92.25 117 CYS A O 1
ATOM 907 N N . SER A 1 118 ? 2.195 0.204 -13.450 1.00 96.25 118 SER A N 1
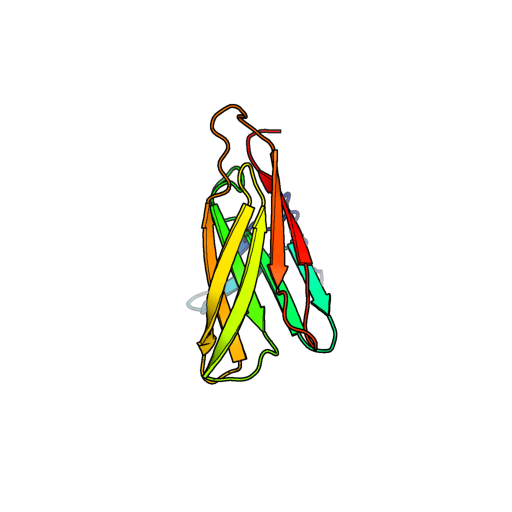ATOM 908 C CA . SER A 1 118 ? 2.969 1.181 -12.667 1.00 96.25 118 SER A CA 1
ATOM 909 C C . SER A 1 118 ? 2.093 2.067 -11.766 1.00 96.25 118 SER A C 1
ATOM 911 O O . SER A 1 118 ? 2.066 3.290 -11.943 1.00 96.25 118 SER A O 1
ATOM 913 N N . PRO A 1 119 ? 1.279 1.495 -10.853 1.00 97.75 119 PRO A N 1
ATOM 914 C CA . PRO A 1 119 ? 0.532 2.300 -9.894 1.00 97.75 119 PRO A CA 1
ATOM 915 C C . PRO A 1 119 ? 1.478 3.023 -8.924 1.00 97.75 119 PRO A C 1
ATOM 917 O O . PRO A 1 119 ? 2.544 2.519 -8.561 1.00 97.75 119 PRO A O 1
ATOM 920 N N . LYS A 1 120 ? 1.056 4.212 -8.489 1.00 97.81 120 LYS A N 1
ATOM 921 C CA . LYS A 1 120 ? 1.813 5.096 -7.603 1.00 97.81 120 LYS A CA 1
ATOM 922 C C . LYS A 1 120 ? 0.899 5.656 -6.525 1.00 97.81 120 LYS A C 1
ATOM 924 O O . LYS A 1 120 ? -0.089 6.309 -6.847 1.00 97.81 120 LYS A O 1
ATOM 929 N N . VAL A 1 121 ? 1.263 5.451 -5.266 1.00 97.38 121 VAL A N 1
ATOM 930 C CA . VAL A 1 121 ? 0.563 6.010 -4.105 1.00 97.38 121 VAL A CA 1
ATOM 931 C C . VAL A 1 121 ? 1.444 7.018 -3.382 1.00 97.38 121 VAL A C 1
ATOM 933 O O . VAL A 1 121 ? 2.672 6.920 -3.395 1.00 97.38 121 VAL A O 1
ATOM 936 N N . SER A 1 122 ? 0.808 7.991 -2.735 1.00 96.25 122 SER A N 1
ATOM 937 C CA . SER A 1 122 ? 1.484 8.955 -1.877 1.00 96.25 122 SER A CA 1
ATOM 938 C C . SER A 1 122 ? 0.657 9.246 -0.633 1.00 96.25 122 SER A C 1
ATOM 940 O O . SER A 1 122 ? -0.576 9.275 -0.692 1.00 96.25 122 SER A O 1
ATOM 942 N N . TYR A 1 123 ? 1.341 9.425 0.493 1.00 93.94 123 TYR A N 1
ATOM 943 C CA . TYR A 1 123 ? 0.727 9.709 1.781 1.00 93.94 123 TYR A CA 1
ATOM 944 C C . TYR A 1 123 ? 1.612 10.628 2.625 1.00 93.94 123 TYR A C 1
ATOM 946 O O . TYR A 1 123 ? 2.839 10.538 2.588 1.00 93.94 123 TYR A O 1
ATOM 954 N N . GLU A 1 124 ? 0.968 11.489 3.408 1.00 92.62 124 GLU A N 1
ATOM 955 C CA . GLU A 1 124 ? 1.630 12.308 4.422 1.00 92.62 124 GLU A CA 1
ATOM 956 C C . GLU A 1 124 ? 1.871 11.478 5.689 1.00 92.62 124 GLU A C 1
ATOM 958 O O . GLU A 1 124 ? 1.010 10.696 6.112 1.00 92.62 124 GLU A O 1
ATOM 963 N N . TRP A 1 125 ? 3.034 11.661 6.304 1.00 91.12 125 TRP A N 1
ATOM 964 C CA . TRP A 1 125 ? 3.440 11.021 7.550 1.00 91.12 125 TRP A CA 1
ATOM 965 C C . TRP A 1 125 ? 3.969 12.052 8.553 1.00 91.12 125 TRP A C 1
ATOM 967 O O . TRP A 1 125 ? 4.383 13.155 8.197 1.00 91.12 125 TRP A O 1
ATOM 977 N N . GLY A 1 126 ? 3.969 11.677 9.831 1.00 87.06 126 GLY A N 1
ATOM 978 C CA . GLY A 1 126 ? 4.275 12.561 10.954 1.00 87.06 126 GLY A CA 1
ATOM 979 C C . GLY A 1 126 ? 3.023 13.171 11.587 1.00 87.06 126 GLY A C 1
ATOM 980 O O . GLY A 1 126 ? 1.896 12.780 11.280 1.00 87.06 126 GLY A O 1
ATOM 981 N N . ASN A 1 127 ? 3.232 14.081 12.537 1.00 76.81 127 ASN A N 1
ATOM 982 C CA . ASN A 1 127 ? 2.137 14.815 13.168 1.00 76.81 127 ASN A CA 1
ATOM 983 C C . ASN A 1 127 ? 1.783 16.032 12.303 1.00 76.81 127 ASN A C 1
ATOM 985 O O . ASN A 1 127 ? 2.690 16.825 12.070 1.00 76.81 127 ASN A O 1
ATOM 989 N N . PRO A 1 128 ? 0.534 16.193 11.840 1.00 57.19 128 PRO A N 1
ATOM 990 C CA . PRO A 1 128 ? 0.124 17.397 11.117 1.00 57.19 128 PRO A CA 1
ATOM 991 C C . PRO A 1 128 ? 0.331 18.681 11.935 1.00 57.19 128 PRO A C 1
ATOM 993 O O . PRO A 1 128 ? 0.326 18.605 13.188 1.00 57.19 128 PRO A O 1
#

Foldseek 3Di:
DDDDDDDDDDDEQEKDWDWDDDPPDIDIDIDRPHWQKWWAQQKIWTWHAPDPFSQKTKIKMARADAQDWWWKWKDQADIDIDTFTHHRRRMTIDIHGRDDPPDQKTKMKMWTPDPNTIIITMDIGGDD

Secondary structure (DSSP, 8-state):
-PPPP----PPTTPPEEEEEEETTEEEEEEE-SS-EEEEETTEEEEEEE-STTSSEEEEEEESSPTT-EEEEEEESSSEEEEEEE--TTS-EEEEEE---SS-SEEEEEEEE-BTTB--EEEEEEE--

Sequence (128 aa):
MNPIEFTFQPLKGEPSRLVFTAGQTKIGLMIVPDPVEAHNKGCSLTATRLSANFQLAFLSGEGYRPNTDIHYRFVSDATKEDVIHSDANGMIRIAMLAHSKDQKTGQAVFEITEKNCSPKVSYEWGNP

pLDDT: mean 91.29, std 7.75, range [52.84, 98.19]

Radius of gyration: 17.06 Å; chains: 1; bounding box: 53×35×39 Å

Organism: NCBI:txid2051959